Protein AF-A0A1F8TMM6-F1 (afdb_monomer_lite)

Secondary structure (DSSP, 8-state):
---HHHHHT--HHHHHHHHHHHHHTTS-EE---SSSS--EE-SSHHHHHHHHHHHHHS-TT------PPPP-----------

Foldseek 3Di:
DDDPCRVVVHDPVVSVVVQVVCVVVVQWDWPDPDPPPIDIDGPCPVVVVVVVCVVVVPPPDDPPPPPPDPDPDPDPPPDDDD

Structure (mmCIF, N/CA/C/O backbone):
data_AF-A0A1F8TMM6-F1
#
_entry.id   AF-A0A1F8TMM6-F1
#
loop_
_atom_site.group_PDB
_atom_site.id
_atom_site.type_symbol
_atom_site.label_atom_id
_atom_site.label_alt_id
_atom_site.label_comp_id
_atom_site.label_asym_id
_atom_site.label_entity_id
_atom_site.label_seq_id
_atom_site.pdbx_PDB_ins_code
_atom_site.Cartn_x
_atom_site.Cartn_y
_atom_site.Cartn_z
_atom_site.occupancy
_atom_site.B_iso_or_equiv
_atom_site.auth_seq_id
_atom_site.auth_comp_id
_atom_site.auth_asym_id
_atom_site.auth_atom_id
_atom_site.pdbx_PDB_model_num
ATOM 1 N N . MET A 1 1 ? 18.594 5.931 1.881 1.00 63.75 1 MET A N 1
ATOM 2 C CA . MET A 1 1 ? 17.164 5.566 1.788 1.00 63.75 1 MET A CA 1
ATOM 3 C C . MET A 1 1 ? 17.022 4.687 0.557 1.00 63.75 1 MET A C 1
ATOM 5 O O . MET A 1 1 ? 17.402 5.151 -0.508 1.00 63.75 1 MET A O 1
ATOM 9 N N . ARG A 1 2 ? 16.615 3.419 0.707 1.00 76.62 2 ARG A N 1
ATOM 10 C CA . ARG A 1 2 ? 16.368 2.538 -0.450 1.00 76.62 2 ARG A CA 1
ATOM 11 C C . ARG A 1 2 ? 15.075 2.960 -1.143 1.00 76.62 2 ARG A C 1
ATOM 13 O O . ARG A 1 2 ? 14.134 3.360 -0.458 1.00 76.62 2 ARG A O 1
ATOM 20 N N . THR A 1 3 ? 15.053 2.901 -2.470 1.00 86.94 3 THR A N 1
ATOM 21 C CA . THR A 1 3 ? 13.839 3.147 -3.256 1.00 86.94 3 THR A CA 1
ATOM 22 C C . THR A 1 3 ? 13.012 1.864 -3.380 1.00 86.94 3 THR A C 1
ATOM 24 O O . THR A 1 3 ? 13.482 0.781 -3.033 1.00 86.94 3 THR A O 1
ATOM 27 N N . VAL A 1 4 ? 11.759 1.976 -3.827 1.00 86.31 4 VAL A N 1
ATOM 28 C CA . VAL A 1 4 ? 10.857 0.817 -3.947 1.00 86.31 4 VAL A CA 1
ATOM 29 C C . VAL A 1 4 ? 11.373 -0.175 -4.990 1.00 86.31 4 VAL A C 1
ATOM 31 O O . VAL A 1 4 ? 11.319 -1.377 -4.742 1.00 86.31 4 VAL A O 1
ATOM 34 N N . GLN A 1 5 ? 11.931 0.313 -6.104 1.00 88.25 5 GLN A N 1
ATOM 35 C CA . GLN A 1 5 ? 12.546 -0.548 -7.116 1.00 88.25 5 GLN A CA 1
ATOM 36 C C . GLN A 1 5 ? 13.734 -1.344 -6.556 1.00 88.25 5 GLN A C 1
ATOM 38 O O . GLN A 1 5 ? 13.789 -2.554 -6.749 1.00 88.25 5 GLN A O 1
ATOM 43 N N . ASP A 1 6 ? 14.608 -0.708 -5.764 1.00 88.44 6 ASP A N 1
ATOM 44 C CA . ASP A 1 6 ? 15.774 -1.374 -5.163 1.00 88.44 6 ASP A CA 1
ATOM 45 C C . ASP A 1 6 ? 15.370 -2.392 -4.089 1.00 88.44 6 ASP A C 1
ATOM 47 O O . ASP A 1 6 ? 16.073 -3.368 -3.841 1.00 88.44 6 ASP A O 1
ATOM 51 N N . ALA A 1 7 ? 14.275 -2.122 -3.374 1.00 88.44 7 ALA A N 1
ATOM 52 C CA . ALA A 1 7 ? 13.813 -2.966 -2.278 1.00 88.44 7 ALA A CA 1
ATOM 53 C C . ALA A 1 7 ? 13.105 -4.234 -2.768 1.00 88.44 7 ALA A C 1
ATOM 55 O O . ALA A 1 7 ? 13.163 -5.256 -2.088 1.00 88.44 7 ALA A O 1
ATOM 56 N N . LEU A 1 8 ? 12.424 -4.148 -3.911 1.00 86.44 8 LEU A N 1
ATOM 57 C CA . LEU A 1 8 ? 11.624 -5.235 -4.474 1.00 86.44 8 LEU A CA 1
ATOM 58 C C . LEU A 1 8 ? 12.280 -5.905 -5.686 1.00 86.44 8 LEU A C 1
ATOM 60 O O . LEU A 1 8 ? 11.705 -6.852 -6.211 1.00 86.44 8 LEU A O 1
ATOM 64 N N . ASP A 1 9 ? 13.449 -5.423 -6.115 1.00 92.56 9 ASP A N 1
ATOM 65 C CA . ASP A 1 9 ? 14.154 -5.880 -7.319 1.00 92.56 9 ASP A CA 1
ATOM 66 C C . ASP A 1 9 ? 13.243 -5.883 -8.562 1.00 92.56 9 ASP A C 1
ATOM 68 O O . ASP A 1 9 ? 13.122 -6.857 -9.304 1.00 92.56 9 ASP A O 1
ATOM 72 N N . VAL A 1 10 ? 12.525 -4.773 -8.759 1.00 92.50 10 VAL A N 1
ATOM 73 C CA . VAL A 1 10 ? 11.602 -4.574 -9.887 1.00 92.50 10 VAL A CA 1
ATOM 74 C C . VAL A 1 10 ? 12.011 -3.370 -10.723 1.00 92.50 10 VAL A C 1
ATOM 76 O O . VAL A 1 10 ? 12.711 -2.478 -10.258 1.00 92.50 10 VAL A O 1
ATOM 79 N N . SER A 1 11 ? 11.521 -3.302 -11.963 1.00 94.06 11 SER A N 1
ATOM 80 C CA . SER A 1 11 ? 11.718 -2.113 -12.799 1.00 94.06 11 SER A CA 1
ATOM 81 C C . SER A 1 11 ? 11.048 -0.862 -12.211 1.00 94.06 11 SER A C 1
ATOM 83 O O . SER A 1 11 ? 10.013 -0.949 -11.544 1.00 94.06 11 SER A O 1
ATOM 85 N N . ASP A 1 12 ? 11.590 0.315 -12.538 1.00 90.81 12 ASP A N 1
ATOM 86 C CA . ASP A 1 12 ? 11.013 1.618 -12.175 1.00 90.81 12 ASP A CA 1
ATOM 87 C C . ASP A 1 12 ? 9.533 1.739 -12.573 1.00 90.81 12 ASP A C 1
ATOM 89 O O . ASP A 1 12 ? 8.718 2.250 -11.803 1.00 90.81 12 ASP A O 1
ATOM 93 N N . GLU A 1 13 ? 9.164 1.240 -13.756 1.00 93.31 13 GLU A N 1
ATOM 94 C CA . GLU A 1 13 ? 7.783 1.305 -14.239 1.00 93.31 13 GLU A CA 1
ATOM 95 C C . GLU A 1 13 ? 6.864 0.359 -13.459 1.00 93.31 13 GLU A C 1
ATOM 97 O O . GLU A 1 13 ? 5.755 0.742 -13.084 1.00 93.31 13 GLU A O 1
ATOM 102 N N . ALA A 1 14 ? 7.335 -0.847 -13.127 1.00 90.06 14 ALA A N 1
ATOM 103 C CA . ALA A 1 14 ? 6.586 -1.764 -12.272 1.00 90.06 14 ALA A CA 1
ATOM 104 C C . ALA A 1 14 ? 6.358 -1.167 -10.873 1.00 90.06 14 ALA A C 1
ATOM 106 O O . ALA A 1 14 ? 5.237 -1.214 -10.360 1.00 90.06 14 ALA A O 1
ATOM 107 N N . ALA A 1 15 ? 7.384 -0.540 -10.286 1.00 90.94 15 ALA A N 1
ATOM 108 C CA . ALA A 1 15 ? 7.263 0.165 -9.012 1.00 90.94 15 ALA A CA 1
ATOM 109 C C . ALA A 1 15 ? 6.262 1.329 -9.104 1.00 90.94 15 ALA A C 1
ATOM 111 O O . ALA A 1 15 ? 5.380 1.459 -8.253 1.00 90.94 15 ALA A O 1
ATOM 112 N N . ARG A 1 16 ? 6.340 2.145 -10.164 1.00 91.62 16 ARG A N 1
ATOM 113 C CA . ARG A 1 16 ? 5.421 3.268 -10.404 1.00 91.62 16 ARG A CA 1
ATOM 114 C C . ARG A 1 16 ? 3.969 2.808 -10.526 1.00 91.62 16 ARG A C 1
ATOM 116 O O . ARG A 1 16 ? 3.097 3.386 -9.877 1.00 91.62 16 ARG A O 1
ATOM 123 N N . LEU A 1 17 ? 3.703 1.789 -11.341 1.00 94.56 17 LEU A N 1
ATOM 124 C CA . LEU A 1 17 ? 2.360 1.234 -11.527 1.00 94.56 17 LEU A CA 1
ATOM 125 C C . LEU A 1 17 ? 1.822 0.623 -10.229 1.00 94.56 17 LEU A C 1
ATOM 127 O O . LEU A 1 17 ? 0.646 0.799 -9.913 1.00 94.56 17 LEU A O 1
ATOM 131 N N . GLY A 1 18 ? 2.677 -0.054 -9.458 1.00 91.75 18 GLY A N 1
ATOM 132 C CA . GLY A 1 18 ? 2.325 -0.598 -8.147 1.00 91.75 18 GLY A CA 1
ATOM 133 C C . GLY A 1 18 ? 1.898 0.491 -7.164 1.00 91.75 18 GLY A C 1
ATOM 134 O O . GLY A 1 18 ? 0.811 0.410 -6.593 1.00 91.75 18 GLY A O 1
ATOM 135 N N . ILE A 1 19 ? 2.706 1.545 -7.023 1.00 91.69 19 ILE A N 1
ATOM 136 C CA . ILE A 1 19 ? 2.394 2.692 -6.157 1.00 91.69 19 ILE A CA 1
ATOM 137 C C . ILE A 1 19 ? 1.085 3.360 -6.592 1.00 91.69 19 ILE A C 1
ATOM 139 O O . ILE A 1 19 ? 0.217 3.581 -5.752 1.00 91.69 19 ILE A O 1
ATOM 143 N N . ALA A 1 20 ? 0.900 3.611 -7.892 1.00 92.25 20 ALA A N 1
ATOM 144 C CA . ALA A 1 20 ? -0.316 4.234 -8.415 1.00 92.25 20 ALA A CA 1
ATOM 145 C C . ALA A 1 20 ? -1.576 3.402 -8.119 1.00 92.25 20 ALA A C 1
ATOM 147 O O . ALA A 1 20 ? -2.612 3.952 -7.747 1.00 92.25 20 ALA A O 1
ATOM 148 N N . ARG A 1 21 ? -1.493 2.070 -8.235 1.00 93.00 21 ARG A N 1
ATOM 149 C CA . ARG A 1 21 ? -2.603 1.171 -7.879 1.00 93.00 21 ARG A CA 1
ATOM 150 C C . ARG A 1 21 ? -2.933 1.250 -6.392 1.00 93.00 21 ARG A C 1
ATOM 152 O O . ARG A 1 21 ? -4.100 1.394 -6.041 1.00 93.00 21 ARG A O 1
ATOM 159 N N . LEU A 1 22 ? -1.924 1.193 -5.527 1.00 89.38 22 LEU A N 1
ATOM 160 C CA . LEU A 1 22 ? -2.112 1.258 -4.076 1.00 89.38 22 LEU A CA 1
ATOM 161 C C . LEU A 1 22 ? -2.661 2.615 -3.615 1.00 89.38 22 LEU A C 1
ATOM 163 O O . LEU A 1 22 ? -3.491 2.667 -2.711 1.00 89.38 22 LEU A O 1
ATOM 167 N N . GLU A 1 23 ? -2.236 3.701 -4.253 1.00 90.81 23 GLU A N 1
ATOM 168 C CA . GLU A 1 23 ? -2.777 5.040 -4.024 1.00 90.81 23 GLU A CA 1
ATOM 169 C C . GLU A 1 23 ? -4.236 5.139 -4.491 1.00 90.81 23 GLU A C 1
ATOM 171 O O . GLU A 1 23 ? -5.093 5.586 -3.733 1.00 90.81 23 GLU A O 1
ATOM 176 N N . SER A 1 24 ? -4.559 4.620 -5.683 1.00 90.06 24 SER A N 1
ATOM 177 C CA . SER A 1 24 ? -5.942 4.590 -6.189 1.00 90.06 24 SER A CA 1
ATOM 178 C C . SER A 1 24 ? -6.889 3.748 -5.327 1.00 90.06 24 SER A C 1
ATOM 180 O O . SER A 1 24 ? -8.075 4.047 -5.236 1.00 90.06 24 SER A O 1
ATOM 182 N N . ALA A 1 25 ? -6.359 2.721 -4.659 1.00 87.62 25 ALA A N 1
ATOM 183 C CA . ALA A 1 25 ? -7.094 1.887 -3.714 1.00 87.62 25 ALA A CA 1
ATOM 184 C C . ALA A 1 25 ? -7.221 2.523 -2.314 1.00 87.62 25 ALA A C 1
ATOM 186 O O . ALA A 1 25 ? -7.807 1.914 -1.422 1.00 87.62 25 ALA A O 1
ATOM 187 N N . GLY A 1 26 ? -6.648 3.712 -2.090 1.00 87.31 26 GLY A N 1
ATOM 188 C CA . GLY A 1 26 ? -6.641 4.391 -0.791 1.00 87.31 26 GLY A CA 1
ATOM 189 C C . GLY A 1 26 ? -5.733 3.740 0.259 1.00 87.31 26 GLY A C 1
ATOM 190 O O . GLY A 1 26 ? -5.811 4.082 1.436 1.00 87.31 26 GLY A O 1
ATOM 191 N N . ILE A 1 27 ? -4.871 2.801 -0.144 1.00 86.00 27 ILE A N 1
ATOM 192 C CA . ILE A 1 27 ? -3.945 2.095 0.754 1.00 86.00 27 ILE A CA 1
ATOM 193 C C . ILE A 1 27 ? -2.728 2.971 1.056 1.00 86.00 27 ILE A C 1
ATOM 195 O O . ILE A 1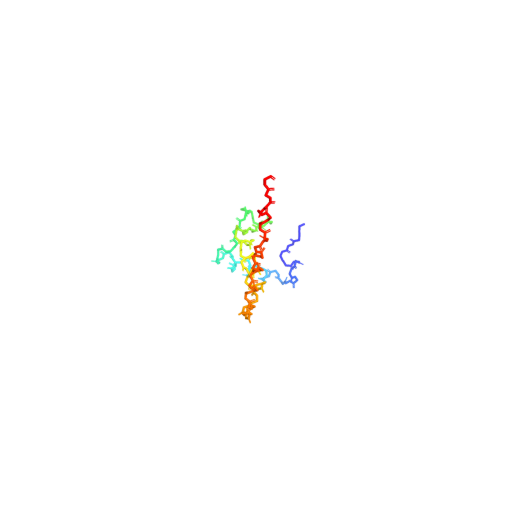 27 ? -2.236 2.981 2.187 1.00 86.00 27 ILE A O 1
ATOM 199 N N . LEU A 1 28 ? -2.240 3.697 0.048 1.00 90.12 28 LEU A N 1
ATOM 200 C CA . LEU A 1 28 ? -1.144 4.652 0.174 1.00 90.12 28 LEU A CA 1
ATOM 201 C C . LEU A 1 28 ? -1.645 6.087 0.028 1.00 90.12 28 LEU A C 1
ATOM 203 O O . LEU A 1 28 ? -2.581 6.371 -0.712 1.00 90.12 28 LEU A O 1
ATOM 207 N N . SER A 1 29 ? -0.969 7.007 0.705 1.00 89.88 29 SER A N 1
ATOM 208 C CA . SER A 1 29 ? -1.141 8.447 0.539 1.00 89.88 29 SER A CA 1
ATOM 209 C C . SER A 1 29 ? 0.224 9.116 0.449 1.00 89.88 29 SER A C 1
ATOM 211 O O . SER A 1 29 ? 1.125 8.810 1.235 1.00 89.88 29 SER A O 1
ATOM 213 N N . GLU A 1 30 ? 0.394 10.016 -0.517 1.00 90.19 30 GLU A N 1
ATOM 214 C CA . GLU A 1 30 ? 1.627 10.788 -0.673 1.00 90.19 30 GLU A CA 1
ATOM 215 C C . GLU A 1 30 ? 1.864 11.683 0.560 1.00 90.19 30 GLU A C 1
ATOM 217 O O . GLU A 1 30 ? 1.031 12.508 0.936 1.00 90.19 30 GLU A O 1
ATOM 222 N N . ILE A 1 31 ? 3.019 11.514 1.207 1.00 89.75 31 ILE A N 1
ATOM 223 C CA . ILE A 1 31 ? 3.442 12.288 2.386 1.00 89.75 31 ILE A CA 1
ATOM 224 C C . ILE A 1 31 ? 4.121 13.589 1.945 1.00 89.75 31 ILE A C 1
ATOM 226 O O . ILE A 1 31 ? 4.007 14.624 2.604 1.00 89.75 31 ILE A O 1
ATOM 230 N N . THR A 1 32 ? 4.864 13.556 0.836 1.00 86.06 32 THR A N 1
ATOM 231 C CA . THR A 1 32 ? 5.698 14.678 0.392 1.00 86.06 32 THR A CA 1
ATOM 232 C C . THR A 1 32 ? 5.174 15.306 -0.893 1.00 86.06 32 THR A C 1
ATOM 234 O O . THR A 1 32 ? 5.099 14.666 -1.923 1.00 86.06 32 THR A O 1
ATOM 237 N N . LYS A 1 33 ? 4.920 16.621 -0.889 1.00 76.44 33 LYS A N 1
ATOM 238 C CA . LYS A 1 33 ? 4.411 17.361 -2.065 1.00 76.44 33 LYS A CA 1
ATOM 239 C C . LYS A 1 33 ? 5.485 17.739 -3.107 1.00 76.44 33 LYS A C 1
ATOM 241 O O . LYS A 1 33 ? 5.345 18.744 -3.803 1.00 76.44 33 LYS A O 1
ATOM 246 N N . ARG A 1 34 ? 6.619 17.030 -3.173 1.00 80.19 34 ARG A N 1
ATOM 247 C CA . ARG A 1 34 ? 7.776 17.404 -4.021 1.00 80.19 34 ARG A CA 1
ATOM 248 C C . ARG A 1 34 ? 7.946 16.422 -5.177 1.00 80.19 34 ARG A C 1
ATOM 250 O O . ARG A 1 34 ? 7.833 15.225 -4.982 1.00 80.19 34 ARG A O 1
ATOM 257 N N . LYS A 1 35 ? 8.325 16.906 -6.369 1.00 72.31 35 LYS A N 1
ATOM 258 C CA . LYS A 1 35 ? 8.527 16.057 -7.568 1.00 72.31 35 LYS A CA 1
ATOM 259 C C . LYS A 1 35 ? 9.606 14.974 -7.409 1.00 72.31 35 LYS A C 1
ATOM 261 O O . LYS A 1 35 ? 9.482 13.908 -8.006 1.00 72.31 35 LYS A O 1
ATOM 266 N N . ARG A 1 36 ? 10.675 15.247 -6.654 1.00 76.31 36 ARG A N 1
ATOM 267 C CA . ARG A 1 36 ? 11.805 14.330 -6.430 1.00 76.31 36 ARG A CA 1
ATOM 268 C C . ARG A 1 36 ? 11.849 13.955 -4.950 1.00 76.31 36 ARG A C 1
ATOM 270 O O . ARG A 1 36 ? 11.674 14.831 -4.107 1.00 76.31 36 ARG A O 1
ATOM 277 N N . GLY A 1 37 ? 12.079 12.676 -4.650 1.00 80.62 37 GLY A N 1
ATOM 278 C CA . GLY A 1 37 ? 12.016 12.166 -3.273 1.00 80.62 37 GLY A CA 1
ATOM 279 C C . GLY A 1 37 ? 10.584 12.051 -2.741 1.00 80.62 37 GLY A C 1
ATOM 280 O O . GLY A 1 37 ? 10.324 12.383 -1.584 1.00 80.62 37 GLY A O 1
ATOM 281 N N . ARG A 1 38 ? 9.649 11.627 -3.601 1.00 86.56 38 ARG A N 1
ATOM 282 C CA . ARG A 1 38 ? 8.285 11.311 -3.172 1.00 86.56 38 ARG A CA 1
ATOM 283 C C . ARG A 1 38 ? 8.301 10.147 -2.195 1.00 86.56 38 ARG A C 1
ATOM 285 O O . ARG A 1 38 ? 9.024 9.172 -2.398 1.00 86.56 38 ARG A O 1
ATOM 292 N N . ALA A 1 39 ? 7.520 10.286 -1.140 1.00 89.38 39 ALA A N 1
ATOM 293 C CA . ALA A 1 39 ? 7.340 9.282 -0.115 1.00 89.38 39 ALA A CA 1
ATOM 294 C C . ALA A 1 39 ? 5.844 9.060 0.075 1.00 89.38 39 ALA A C 1
ATOM 296 O O . ALA A 1 39 ? 5.071 10.017 0.080 1.00 89.38 39 ALA A O 1
ATOM 297 N N . TRP A 1 40 ? 5.461 7.804 0.260 1.00 90.06 40 TRP A N 1
ATOM 298 C CA . TRP A 1 40 ? 4.089 7.399 0.525 1.00 90.06 40 TRP A CA 1
ATOM 299 C C . TRP A 1 40 ? 4.011 6.765 1.906 1.00 90.06 40 TRP A C 1
ATOM 301 O O . TRP A 1 40 ? 4.942 6.089 2.344 1.00 90.06 40 TRP A O 1
ATOM 311 N N . GLY A 1 41 ? 2.899 7.003 2.585 1.00 88.56 41 GLY A N 1
ATOM 312 C CA . GLY A 1 41 ? 2.573 6.414 3.873 1.00 88.56 41 GLY A CA 1
ATOM 313 C C . GLY A 1 41 ? 1.272 5.648 3.779 1.00 88.56 41 GLY A C 1
ATOM 314 O O . GLY A 1 41 ? 0.432 5.938 2.930 1.00 88.56 41 GLY A O 1
ATOM 315 N N . SER A 1 42 ? 1.095 4.687 4.674 1.00 88.75 42 SER A N 1
ATOM 316 C CA . SER A 1 42 ? -0.183 4.017 4.865 1.00 88.75 42 SER A CA 1
ATOM 317 C C . SER A 1 42 ? -0.571 4.116 6.328 1.00 88.75 42 SER A C 1
ATOM 319 O O . SER A 1 42 ? 0.132 3.602 7.196 1.00 88.75 42 SER A O 1
ATOM 321 N N . VAL A 1 43 ? -1.688 4.788 6.602 1.00 78.31 43 VAL A N 1
ATOM 322 C CA . VAL A 1 43 ? -2.210 4.944 7.968 1.00 78.31 43 VAL A CA 1
ATOM 323 C C . VAL A 1 43 ? -2.780 3.614 8.489 1.00 78.31 43 VAL A C 1
ATOM 325 O O . VAL A 1 43 ? -2.790 3.379 9.692 1.00 78.31 43 VAL A O 1
ATOM 328 N N . GLY A 1 44 ? -3.202 2.719 7.586 1.00 76.56 44 GLY A N 1
ATOM 329 C CA . GLY A 1 44 ? -3.840 1.440 7.914 1.00 76.56 44 GLY A CA 1
ATOM 330 C C . GLY A 1 44 ? -2.999 0.186 7.658 1.00 76.56 44 GLY A C 1
ATOM 331 O O . GLY A 1 44 ? -3.475 -0.903 7.960 1.00 76.56 44 GLY A O 1
ATOM 332 N N . LEU A 1 45 ? -1.779 0.293 7.114 1.00 80.38 45 LEU A N 1
ATOM 333 C CA . LEU A 1 45 ? -0.993 -0.886 6.718 1.00 80.38 45 LEU A CA 1
ATOM 334 C C . LEU A 1 45 ? -0.722 -1.834 7.884 1.00 80.38 45 LEU A C 1
ATOM 336 O O . LEU A 1 45 ? -0.898 -3.035 7.727 1.00 80.38 45 LEU A O 1
ATOM 340 N N . PHE A 1 46 ? -0.340 -1.313 9.049 1.00 76.75 46 PHE A N 1
ATOM 341 C CA . PHE A 1 46 ? -0.101 -2.161 10.217 1.00 76.75 46 PHE A CA 1
ATOM 342 C C . PHE A 1 46 ? -1.385 -2.832 10.705 1.00 76.75 46 PHE A C 1
ATOM 344 O O . PHE A 1 46 ? -1.369 -4.021 10.977 1.00 76.75 46 PHE A O 1
ATOM 351 N N . ALA A 1 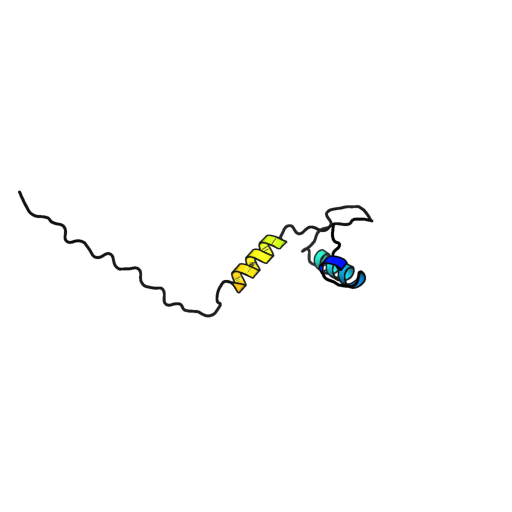47 ? -2.521 -2.130 10.703 1.00 78.06 47 ALA A N 1
ATOM 352 C CA . ALA A 1 47 ? -3.805 -2.739 11.050 1.00 78.06 47 ALA A CA 1
ATOM 353 C C . ALA A 1 47 ? -4.234 -3.826 10.041 1.00 78.06 47 ALA A C 1
ATOM 355 O O . ALA A 1 47 ? -4.839 -4.831 10.421 1.00 78.06 47 ALA A O 1
ATOM 356 N N . LEU A 1 48 ? -3.911 -3.644 8.755 1.00 77.12 48 LEU A N 1
ATOM 357 C CA . LEU A 1 48 ? -4.147 -4.636 7.705 1.00 77.12 48 LEU A CA 1
ATOM 358 C C . LEU A 1 48 ? -3.243 -5.864 7.886 1.00 77.12 48 LEU A C 1
ATOM 360 O O . LEU A 1 48 ? -3.733 -6.989 7.821 1.00 77.12 48 LEU A O 1
ATOM 364 N N . LEU A 1 49 ? -1.949 -5.645 8.138 1.00 81.56 49 LEU A N 1
ATOM 365 C CA . LEU A 1 49 ? -0.978 -6.702 8.424 1.00 81.56 49 LEU A CA 1
ATOM 366 C C . LEU A 1 49 ? -1.374 -7.475 9.682 1.00 81.56 49 LEU A C 1
ATOM 368 O O . LEU A 1 49 ? -1.472 -8.692 9.616 1.00 81.56 49 LEU A O 1
ATOM 372 N N . ASP A 1 50 ? -1.737 -6.788 10.764 1.00 79.44 50 ASP A N 1
ATOM 373 C CA . ASP A 1 50 ? -2.229 -7.405 12.000 1.00 79.44 50 ASP A CA 1
ATOM 374 C C . ASP A 1 50 ? -3.476 -8.263 11.748 1.00 79.44 50 ASP A C 1
ATOM 376 O O . ASP A 1 50 ? -3.622 -9.355 12.298 1.00 79.44 50 ASP A O 1
ATOM 380 N N . SER A 1 51 ? -4.404 -7.780 10.917 1.00 73.69 51 SER A N 1
ATOM 381 C CA . SER A 1 51 ? -5.622 -8.521 10.571 1.00 73.69 51 SER A CA 1
ATOM 382 C C . SER A 1 51 ? -5.312 -9.761 9.730 1.00 73.69 51 SER A C 1
ATOM 384 O O . SER A 1 51 ? -5.886 -10.824 9.968 1.00 73.69 51 SER A O 1
ATOM 386 N N . PHE A 1 52 ? -4.384 -9.647 8.777 1.00 77.38 52 PHE A N 1
ATOM 387 C CA . PHE A 1 52 ? -3.903 -10.766 7.969 1.00 77.38 52 PHE A CA 1
ATOM 388 C C . PHE A 1 52 ? -3.152 -11.798 8.817 1.00 77.38 52 PHE A C 1
ATOM 390 O O . PHE A 1 52 ? -3.448 -12.987 8.738 1.00 77.38 52 PHE A O 1
ATOM 397 N N . GLU A 1 53 ? -2.235 -11.362 9.677 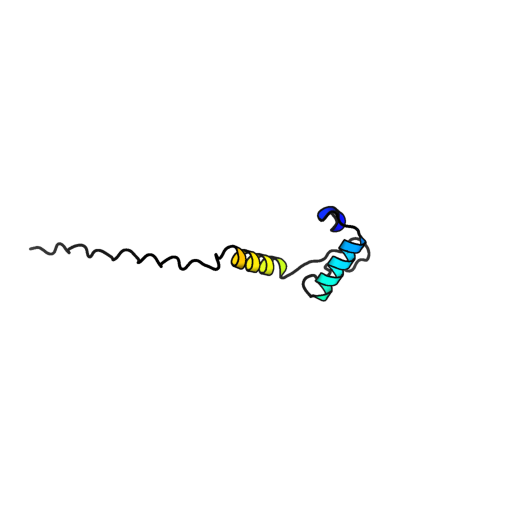1.00 80.25 53 GLU A N 1
ATOM 398 C CA . GLU A 1 53 ? -1.507 -12.234 10.597 1.00 80.25 53 GLU A CA 1
ATOM 399 C C . GLU A 1 53 ? -2.463 -12.975 11.526 1.00 80.25 53 GLU A C 1
ATOM 401 O O . GLU A 1 53 ? -2.343 -14.185 11.671 1.00 80.25 53 GLU A O 1
ATOM 406 N N . ARG A 1 54 ? -3.472 -12.299 12.092 1.00 76.81 54 ARG A N 1
ATOM 407 C CA . ARG A 1 54 ? -4.520 -12.953 12.897 1.00 76.81 54 ARG A CA 1
ATOM 408 C C . ARG A 1 54 ? -5.301 -13.989 12.099 1.00 76.81 54 ARG A C 1
ATOM 410 O O . ARG A 1 54 ? -5.603 -15.055 12.634 1.00 76.81 54 ARG A O 1
ATOM 417 N N . LEU A 1 55 ? -5.634 -13.691 10.845 1.00 76.25 55 LEU A N 1
ATOM 418 C CA . LEU A 1 55 ? -6.345 -14.616 9.965 1.00 76.25 55 LEU A CA 1
ATOM 419 C C . LEU A 1 55 ? -5.511 -15.873 9.683 1.00 76.25 55 LEU A C 1
ATOM 421 O O . LEU A 1 55 ? -6.035 -16.979 9.769 1.00 76.25 55 LEU A O 1
ATOM 425 N N . VAL A 1 56 ? -4.219 -15.710 9.389 1.00 77.31 56 VAL A N 1
ATOM 426 C CA . VAL A 1 56 ? -3.298 -16.818 9.082 1.00 77.31 56 VAL A CA 1
ATOM 427 C C . VAL A 1 56 ? -2.894 -17.594 10.341 1.00 77.31 56 VAL 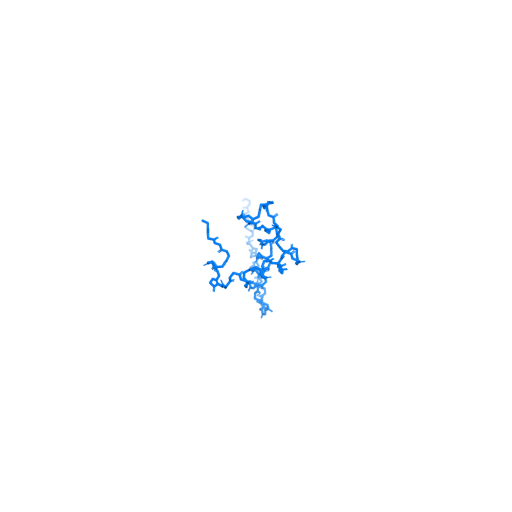A C 1
ATOM 429 O O . VAL A 1 56 ? -2.768 -18.816 10.299 1.00 77.31 56 VAL A O 1
ATOM 432 N N . ALA A 1 57 ? -2.721 -16.913 11.475 1.00 72.50 57 ALA A N 1
ATOM 433 C CA . ALA A 1 57 ? -2.347 -17.515 12.755 1.00 72.50 57 ALA A CA 1
ATOM 434 C C . ALA A 1 57 ? -3.514 -18.223 13.458 1.00 72.50 57 ALA A C 1
ATOM 436 O O . ALA A 1 57 ? -3.282 -19.004 14.381 1.0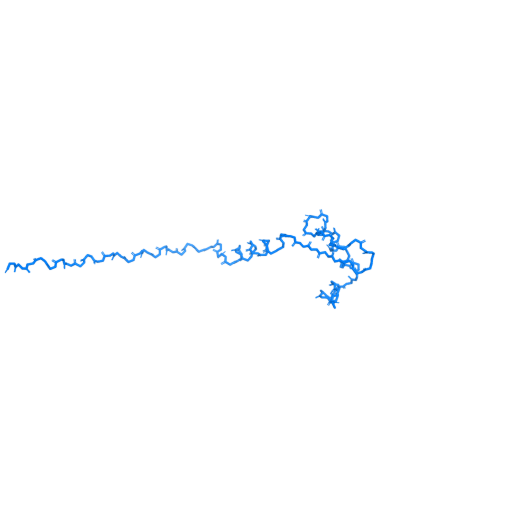0 72.50 57 ALA A O 1
ATOM 437 N N . THR A 1 58 ? -4.761 -17.975 13.044 1.00 61.47 58 THR A N 1
ATOM 438 C CA . THR A 1 58 ? -5.924 -18.719 13.535 1.00 61.47 58 THR A CA 1
ATOM 439 C C . THR A 1 58 ? -6.120 -19.952 12.650 1.00 61.47 58 THR A C 1
ATOM 441 O O . THR A 1 58 ? -6.565 -19.808 11.510 1.00 61.47 58 THR A O 1
ATOM 444 N N . PRO A 1 59 ? -5.827 -21.178 13.127 1.00 56.53 59 PRO A N 1
ATOM 445 C CA . PRO A 1 59 ? -6.040 -22.366 12.317 1.00 56.53 59 PRO A CA 1
ATOM 446 C C . PRO A 1 59 ? -7.536 -22.500 12.029 1.00 56.53 59 PRO A C 1
ATOM 448 O O . PRO A 1 59 ? -8.341 -22.728 12.931 1.00 56.53 59 PRO A O 1
ATOM 451 N N . THR A 1 60 ? -7.915 -22.368 10.760 1.00 58.78 60 THR A N 1
ATOM 452 C CA . THR A 1 60 ? -9.308 -22.306 10.288 1.00 58.78 60 THR A CA 1
ATOM 453 C C . THR A 1 60 ? -10.051 -23.652 10.369 1.00 58.78 60 THR A C 1
ATOM 455 O O . THR A 1 60 ? -11.093 -23.819 9.748 1.00 58.78 60 THR A O 1
ATOM 458 N N . GLY A 1 61 ? -9.547 -24.642 11.113 1.00 58.31 61 GLY A N 1
ATOM 459 C CA . GLY A 1 61 ? -10.018 -26.025 10.980 1.00 58.31 61 GLY A CA 1
ATOM 460 C C . GLY A 1 61 ? -9.766 -26.956 12.160 1.00 58.31 61 GLY A C 1
ATOM 461 O O . GLY A 1 61 ? -9.709 -28.164 11.965 1.00 58.31 61 GLY A O 1
ATOM 462 N N . GLY A 1 62 ? -9.620 -26.441 13.379 1.00 52.25 62 GLY A N 1
ATOM 463 C CA . GLY A 1 62 ? -9.519 -27.284 14.568 1.00 52.25 62 GLY A CA 1
ATOM 464 C C . GLY A 1 62 ? -10.652 -27.003 15.537 1.00 52.25 62 GLY A C 1
ATOM 465 O O . GLY A 1 62 ? -10.561 -26.059 16.316 1.00 52.25 62 GLY A O 1
ATOM 466 N N . SER A 1 63 ? -11.677 -27.859 15.571 1.00 55.78 63 SER A N 1
ATOM 467 C CA . SER A 1 63 ? -12.402 -28.093 16.823 1.00 55.78 63 SER A CA 1
ATOM 468 C C . SER A 1 63 ? -11.402 -28.728 17.787 1.00 55.78 63 SER A C 1
ATOM 470 O O . SER A 1 63 ? -11.358 -29.943 17.952 1.00 55.78 63 SER A O 1
ATOM 472 N N . THR A 1 64 ? -10.513 -27.925 18.370 1.00 56.69 64 THR A N 1
ATOM 473 C CA . THR A 1 64 ? -9.775 -28.370 19.541 1.00 56.69 64 THR A CA 1
ATOM 474 C C . THR A 1 64 ? -10.848 -28.530 20.606 1.00 56.69 64 THR A C 1
ATOM 476 O O . THR A 1 64 ? -11.470 -27.524 20.968 1.00 56.69 64 THR A O 1
ATOM 479 N N . PRO A 1 65 ? -11.152 -29.756 21.069 1.00 62.72 65 PRO A N 1
ATOM 480 C CA . PRO A 1 65 ? -12.166 -29.930 22.089 1.00 62.72 65 PRO A CA 1
ATOM 481 C C . PRO A 1 65 ? -11.759 -29.062 23.271 1.00 62.72 65 PRO A C 1
ATOM 483 O O . PRO A 1 65 ? -10.648 -29.185 23.791 1.00 62.72 65 PRO A O 1
ATOM 486 N N . MET A 1 66 ? -12.644 -28.136 23.643 1.00 63.28 66 MET A N 1
ATOM 487 C CA . MET A 1 66 ? -12.416 -27.222 24.750 1.00 63.28 66 MET A CA 1
ATOM 488 C C . MET A 1 66 ? -12.095 -28.076 25.973 1.00 63.28 66 MET A C 1
ATOM 490 O O . MET A 1 66 ? -12.954 -28.808 26.475 1.00 63.28 66 MET A O 1
ATOM 494 N N . ARG A 1 67 ? -10.825 -28.069 26.398 1.00 68.06 67 ARG A N 1
ATOM 495 C CA . ARG A 1 67 ? -10.377 -28.877 27.530 1.00 68.06 67 ARG A CA 1
ATOM 496 C C . ARG A 1 67 ? -11.201 -28.422 28.724 1.00 68.06 67 ARG A C 1
ATOM 498 O O . ARG A 1 67 ? -11.082 -27.274 29.147 1.00 68.06 67 ARG A O 1
ATOM 505 N N . ARG A 1 68 ? -12.082 -29.295 29.225 1.00 67.62 68 ARG A N 1
ATOM 506 C CA . ARG A 1 68 ? -12.928 -28.967 30.375 1.00 67.62 68 ARG A CA 1
ATOM 507 C C . ARG A 1 68 ? -12.023 -28.492 31.503 1.00 67.62 68 ARG A C 1
ATOM 509 O O . ARG A 1 68 ? -11.052 -29.173 31.838 1.00 67.62 68 ARG A O 1
ATOM 516 N N . ALA A 1 69 ? -12.339 -27.320 32.047 1.00 74.75 69 ALA A N 1
ATOM 517 C CA . ALA A 1 69 ? -11.621 -26.783 33.186 1.00 74.75 69 ALA A CA 1
ATOM 518 C C . ALA A 1 69 ? -11.578 -27.846 34.301 1.00 74.75 69 ALA A C 1
ATOM 520 O O . ALA A 1 69 ? -12.577 -28.548 34.509 1.00 74.75 69 ALA A O 1
ATOM 521 N N . PRO A 1 70 ? -10.439 -28.006 34.996 1.00 73.56 70 PRO A N 1
ATOM 522 C CA . PRO A 1 70 ? -10.347 -28.936 36.109 1.00 73.56 70 PRO A CA 1
ATOM 523 C C . PRO A 1 70 ? -11.435 -28.592 37.129 1.00 73.56 70 PRO A C 1
ATOM 525 O O . PRO A 1 70 ? -11.540 -27.457 37.596 1.00 73.56 70 PRO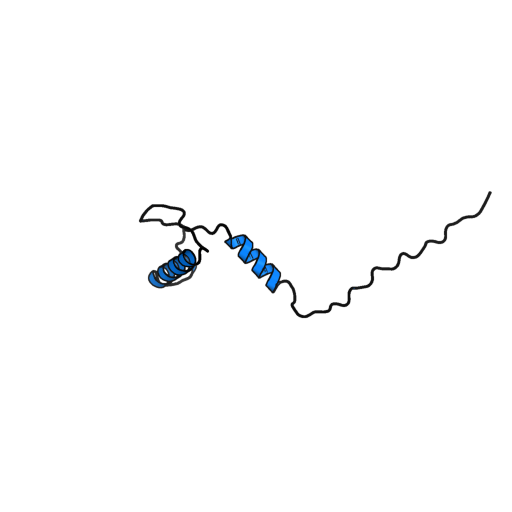 A O 1
ATOM 528 N N . ARG A 1 71 ? -12.292 -29.572 37.434 1.00 78.50 71 ARG A N 1
ATOM 529 C CA . ARG A 1 71 ? -13.382 -29.394 38.392 1.00 78.50 71 ARG A CA 1
ATOM 530 C C . ARG A 1 71 ? -12.750 -29.097 39.756 1.00 78.50 71 ARG A C 1
ATOM 532 O O . ARG A 1 71 ? -11.918 -29.897 40.187 1.00 78.50 71 ARG A O 1
ATOM 539 N N . PRO A 1 72 ? -13.114 -27.999 40.442 1.00 74.19 72 PRO A N 1
ATOM 540 C CA . PRO A 1 72 ? -12.592 -27.733 41.772 1.00 74.19 72 PRO A CA 1
ATOM 541 C C . PRO A 1 72 ? -12.992 -28.895 42.683 1.00 74.19 72 PRO A C 1
ATOM 543 O O . PRO A 1 72 ? -14.171 -29.104 42.977 1.00 74.19 72 PRO A O 1
ATOM 546 N N . THR A 1 73 ? -12.014 -29.702 43.092 1.00 74.56 73 THR A N 1
ATOM 547 C CA . THR A 1 73 ? -12.223 -30.745 44.091 1.00 74.56 73 THR A CA 1
ATOM 548 C C . THR A 1 73 ? -12.484 -30.038 45.411 1.00 74.56 73 THR A C 1
ATOM 550 O O . THR A 1 73 ? -11.584 -29.417 45.979 1.00 74.56 73 THR A O 1
ATOM 553 N N . ARG A 1 74 ? -13.734 -30.081 45.875 1.00 70.94 74 ARG A N 1
ATOM 554 C CA . ARG A 1 74 ? -14.146 -29.547 47.173 1.00 70.94 74 ARG A CA 1
ATOM 555 C C . ARG A 1 74 ? -13.275 -30.201 48.251 1.00 70.94 74 ARG A C 1
ATOM 557 O O . ARG A 1 74 ? -13.437 -31.385 48.531 1.00 70.94 74 ARG A O 1
ATOM 564 N N . ARG A 1 75 ? -12.327 -29.446 48.823 1.00 70.00 75 ARG A N 1
ATOM 565 C CA . ARG A 1 75 ? -11.576 -29.876 50.012 1.00 70.00 75 ARG A CA 1
ATOM 566 C C . ARG A 1 75 ? -12.604 -30.241 51.092 1.00 70.00 75 ARG A C 1
ATOM 568 O O . ARG A 1 75 ? -13.501 -29.427 51.329 1.00 70.00 75 ARG A O 1
ATOM 575 N N . PRO A 1 76 ? -12.519 -31.417 51.738 1.00 65.88 76 PRO A N 1
ATOM 576 C CA . PRO A 1 76 ? -13.360 -31.688 52.890 1.00 65.88 76 PRO A CA 1
ATOM 577 C C . PRO A 1 76 ? -13.028 -30.644 53.959 1.00 65.88 76 PRO A C 1
ATOM 579 O O . PRO A 1 76 ? -11.879 -30.513 54.386 1.00 65.88 76 PRO A O 1
ATOM 582 N N . SER A 1 77 ? -14.029 -29.847 54.333 1.00 63.09 77 SER A N 1
ATOM 583 C CA . SER A 1 77 ? -13.928 -28.924 55.453 1.00 63.09 77 SER A CA 1
ATOM 584 C C . SER A 1 77 ? -13.656 -29.762 56.694 1.00 63.09 77 SER A C 1
ATOM 586 O O . SER A 1 77 ? -14.510 -30.556 57.090 1.00 63.09 77 SER A O 1
ATOM 588 N N . LYS A 1 78 ? -12.476 -29.608 57.300 1.00 59.28 78 LYS A N 1
ATOM 589 C CA . LYS A 1 78 ? -12.260 -30.074 58.668 1.00 59.28 78 LYS A CA 1
ATOM 590 C C . LYS A 1 78 ? -13.157 -29.229 59.572 1.00 59.28 78 LYS A C 1
ATOM 592 O O . LYS A 1 78 ? -12.756 -28.168 60.032 1.00 59.28 78 LYS A O 1
ATOM 597 N N . ILE A 1 79 ? -14.394 -29.675 59.749 1.00 59.06 79 ILE A N 1
ATOM 598 C CA . ILE A 1 79 ? -15.254 -29.268 60.851 1.00 59.06 79 ILE A CA 1
ATOM 599 C C . ILE A 1 79 ? -15.249 -30.445 61.813 1.00 59.06 79 ILE A C 1
ATOM 601 O O . ILE A 1 79 ? -15.896 -31.454 61.558 1.00 59.06 79 ILE A O 1
ATOM 605 N N . ALA A 1 80 ? -14.456 -30.309 62.867 1.00 52.06 80 ALA A N 1
ATOM 606 C CA . ALA A 1 80 ? -14.583 -30.983 64.155 1.00 52.06 80 ALA A CA 1
ATOM 607 C C . ALA A 1 80 ? -13.431 -30.465 65.029 1.00 52.06 80 ALA A C 1
ATOM 609 O O . ALA A 1 80 ? -12.314 -30.349 64.536 1.00 52.06 80 ALA A O 1
ATOM 610 N N . ALA A 1 81 ? -13.572 -30.167 66.308 1.00 54.34 81 ALA A N 1
ATOM 611 C CA . ALA A 1 81 ? -14.703 -29.925 67.188 1.00 54.34 81 ALA A CA 1
ATOM 612 C C . ALA A 1 81 ? -14.057 -29.352 68.467 1.00 54.34 81 ALA A C 1
ATOM 614 O O . ALA A 1 81 ? -12.983 -29.816 68.832 1.00 54.34 81 ALA A O 1
ATOM 615 N N . ARG A 1 82 ? -14.717 -28.349 69.054 1.00 47.34 82 ARG A N 1
ATOM 616 C CA . ARG A 1 82 ? -14.815 -28.009 70.484 1.00 47.34 82 ARG A CA 1
ATOM 617 C C . ARG A 1 82 ? -13.585 -28.117 71.395 1.00 47.34 82 ARG A C 1
ATOM 619 O O . ARG A 1 82 ? -13.120 -29.243 71.656 1.00 47.34 82 ARG A O 1
#

Radius of gyration: 27.66 Å; chains: 1; bounding box: 32×49×85 Å

pLDDT: mean 78.2, std 12.4, range [47.34, 94.56]

Sequence (82 aa):
MRTVQDALDVSDEAARLGIARLESAGILSEITKRKRGRAWGSVGLFALLDSFERLVATPTGGSTPMRRAPRPTRRPSKIAAR